Protein AF-A0A8H4PHA3-F1 (afdb_monomer_lite)

Secondary structure (DSSP, 8-state):
-B-TTS-B--STTHHHHTTHHHHHHHHHHHHHHHH-SSGGGS----B-EETTEESSSPEEEEEETT-EEEEE-TT-B-SS---EEEEEEE--TTTS-HHHHTT---PPEEEE-STTS-EEEEEPPPHHHHSB-TTT--B-SBPPPEEEEEEEEESSSSPPEEEEEEEEEEE-TT-

Sequence (175 aa):
VIGIDGREHISNKATVWRWRNAFQNDFAARMQWTLRPDFVSCNHHPVITINGDAGLAPIRVEVEAGWVVSFDASATYDPDGDDLTFKWFHYKEPGWTMTQLGHEGSDLEIKVLDADGVKVDVTVPPPERSCLEFFEKKPLKRGPVLHLILEVVDSGSPPLTSYRRILIQPINPDV

Radius of gyration: 18.55 Å; chains: 1; bounding box: 38×36×56 Å

InterPro domains:
  IPR013783 Immunoglobulin-like fold [G3DSA:2.60.40.10] (41-169)
  IPR036452 Ribonucleoside hydrolase-like [G3DSA:3.90.245.10] (2-39)
  IPR048527 Cellulose-binding Sde182, C-terminal domain [PF21027] (69-169)

Structure (mmCIF, N/CA/C/O backbone):
data_AF-A0A8H4PHA3-F1
#
_entry.id   AF-A0A8H4PHA3-F1
#
loop_
_atom_site.group_PDB
_atom_site.id
_atom_site.type_symbol
_atom_site.label_atom_id
_atom_site.label_alt_id
_atom_site.label_comp_id
_atom_site.label_asym_id
_atom_site.label_entity_id
_atom_site.label_seq_id
_atom_site.pdbx_PDB_ins_code
_atom_site.Cartn_x
_atom_site.Cartn_y
_atom_site.Cartn_z
_atom_site.occupancy
_atom_site.B_iso_or_equiv
_atom_site.auth_seq_id
_atom_site.auth_comp_id
_atom_site.auth_asym_id
_atom_site.auth_atom_id
_atom_site.pdbx_PDB_model_num
ATOM 1 N N . VAL A 1 1 ? 4.819 16.576 6.040 1.00 78.38 1 VAL A N 1
ATOM 2 C CA . VAL A 1 1 ? 5.703 15.821 5.104 1.00 78.38 1 VAL A CA 1
ATOM 3 C C . VAL A 1 1 ? 7.127 16.251 5.355 1.00 78.38 1 VAL A C 1
ATOM 5 O O . VAL A 1 1 ? 7.356 17.450 5.434 1.00 78.38 1 VAL A O 1
ATOM 8 N N . ILE A 1 2 ? 8.057 15.311 5.506 1.00 83.06 2 ILE A N 1
ATOM 9 C CA . ILE A 1 2 ? 9.467 15.651 5.708 1.00 83.06 2 ILE A CA 1
ATOM 10 C C . ILE A 1 2 ? 10.080 16.030 4.357 1.00 83.06 2 ILE A C 1
ATOM 12 O O . ILE A 1 2 ? 9.963 15.278 3.390 1.00 83.06 2 ILE A O 1
ATOM 16 N N . GLY A 1 3 ? 10.643 17.232 4.270 1.00 81.94 3 GLY A N 1
ATOM 17 C CA . GLY A 1 3 ? 11.332 17.716 3.078 1.00 81.94 3 GLY A CA 1
ATOM 18 C C . GLY A 1 3 ? 12.747 17.150 2.967 1.00 81.94 3 GLY A C 1
ATOM 19 O O . GLY A 1 3 ? 13.280 16.570 3.910 1.00 81.94 3 GLY A O 1
ATOM 20 N N . ILE A 1 4 ? 13.392 17.372 1.819 1.00 82.69 4 ILE A N 1
ATOM 21 C CA . ILE A 1 4 ? 14.818 17.045 1.622 1.00 82.69 4 ILE A CA 1
ATOM 22 C C . ILE A 1 4 ? 15.742 17.819 2.577 1.00 82.69 4 ILE A C 1
ATOM 24 O O . ILE A 1 4 ? 16.879 17.427 2.800 1.00 82.69 4 ILE A O 1
ATOM 28 N N . ASP A 1 5 ? 15.242 18.916 3.145 1.00 88.38 5 ASP A N 1
ATOM 29 C CA . ASP A 1 5 ? 15.890 19.709 4.187 1.00 88.38 5 ASP A CA 1
ATOM 30 C C . ASP A 1 5 ? 15.766 19.078 5.587 1.00 88.38 5 ASP A C 1
ATOM 32 O O . ASP A 1 5 ? 16.211 19.671 6.569 1.00 88.38 5 ASP A O 1
ATOM 36 N N . GLY A 1 6 ? 15.130 17.905 5.693 1.00 88.25 6 GLY A N 1
ATOM 37 C CA . GLY A 1 6 ? 14.864 17.201 6.946 1.00 88.25 6 GLY A CA 1
ATOM 38 C C . GLY A 1 6 ? 13.788 17.858 7.811 1.00 88.25 6 GLY A C 1
ATOM 39 O O . GLY A 1 6 ? 13.521 17.385 8.914 1.00 88.25 6 GLY A O 1
ATOM 40 N N . ARG A 1 7 ? 13.161 18.944 7.344 1.00 89.00 7 ARG A N 1
ATOM 41 C CA . ARG A 1 7 ? 12.154 19.681 8.114 1.00 89.00 7 ARG A CA 1
ATOM 42 C C . ARG A 1 7 ? 10.764 19.159 7.825 1.00 89.00 7 ARG A C 1
ATOM 44 O O . ARG A 1 7 ? 10.463 18.707 6.721 1.00 89.00 7 ARG A O 1
ATOM 51 N N . GLU A 1 8 ? 9.890 19.271 8.813 1.00 87.56 8 GLU A N 1
ATOM 52 C CA . GLU A 1 8 ? 8.478 19.004 8.611 1.00 87.56 8 GLU A CA 1
ATOM 53 C C . GLU A 1 8 ? 7.790 20.193 7.931 1.00 87.56 8 GLU A C 1
ATOM 55 O O . GLU A 1 8 ? 7.836 21.327 8.401 1.00 87.56 8 GLU A O 1
ATOM 60 N N . HIS A 1 9 ? 7.121 19.911 6.814 1.00 85.12 9 HIS A N 1
ATOM 61 C CA . HIS A 1 9 ? 6.315 20.870 6.068 1.00 85.12 9 HIS A CA 1
ATOM 62 C C . HIS A 1 9 ? 4.831 20.528 6.193 1.00 85.12 9 HIS A C 1
ATOM 64 O O . HIS A 1 9 ? 4.410 19.411 5.858 1.00 85.12 9 HIS A O 1
ATOM 70 N N . ILE A 1 10 ? 4.041 21.520 6.607 1.00 84.12 10 ILE A N 1
ATOM 71 C CA . ILE A 1 10 ? 2.579 21.459 6.704 1.00 84.12 10 ILE A CA 1
ATOM 72 C C . ILE A 1 10 ? 2.003 22.547 5.792 1.00 84.12 10 ILE A C 1
ATOM 74 O O . ILE A 1 10 ? 2.079 23.736 6.084 1.00 84.12 10 ILE A O 1
ATOM 78 N N . SER A 1 11 ? 1.473 22.150 4.635 1.00 84.06 11 SER A N 1
ATOM 79 C CA . SER A 1 11 ? 0.780 23.045 3.701 1.00 84.06 11 SER A CA 1
ATOM 80 C C . SER A 1 11 ? -0.107 22.247 2.746 1.00 84.06 11 SER A C 1
ATOM 82 O O . SER A 1 11 ? 0.087 21.045 2.563 1.00 84.06 11 SER A O 1
ATOM 84 N N . ASN A 1 12 ? -1.026 22.926 2.057 1.00 80.94 12 ASN A N 1
ATOM 85 C CA . ASN A 1 12 ? -1.804 22.321 0.972 1.00 80.94 12 ASN A CA 1
ATOM 86 C C . ASN A 1 12 ? -0.939 21.851 -0.214 1.00 80.94 12 ASN A C 1
ATOM 88 O O . ASN A 1 12 ? -1.382 21.039 -1.011 1.00 80.94 12 ASN A O 1
ATOM 92 N N . LYS A 1 13 ? 0.292 22.353 -0.354 1.00 85.88 13 LYS A N 1
ATOM 93 C CA . LYS A 1 13 ? 1.249 21.871 -1.359 1.00 85.88 13 LYS A CA 1
ATOM 94 C C . LYS A 1 13 ? 1.966 20.614 -0.875 1.00 85.88 13 LYS A C 1
ATOM 96 O O . LYS A 1 13 ? 2.227 19.713 -1.669 1.00 85.88 13 LYS A O 1
ATOM 101 N N . ALA A 1 14 ? 2.246 20.526 0.426 1.00 84.12 14 ALA A N 1
ATOM 102 C CA . ALA A 1 14 ? 2.906 19.370 1.027 1.00 84.12 14 ALA A CA 1
ATOM 103 C C . ALA A 1 14 ? 2.096 18.075 0.833 1.00 84.12 14 ALA A C 1
ATOM 105 O O . ALA A 1 14 ? 2.691 17.017 0.643 1.00 84.12 14 ALA A O 1
ATOM 106 N N . THR A 1 15 ? 0.760 18.159 0.785 1.00 83.81 15 THR A N 1
ATOM 107 C CA . THR A 1 15 ? -0.123 17.010 0.500 1.00 83.81 15 THR A CA 1
ATOM 108 C C . THR A 1 15 ? 0.052 16.438 -0.912 1.00 83.81 15 THR A C 1
ATOM 110 O O . THR A 1 15 ? -0.262 15.271 -1.131 1.00 83.81 15 THR A O 1
ATOM 113 N N . VAL A 1 16 ? 0.612 17.217 -1.846 1.00 87.88 16 VAL A N 1
ATOM 114 C CA . VAL A 1 16 ? 1.002 16.769 -3.194 1.00 87.88 16 VAL A CA 1
ATOM 115 C C . VAL A 1 16 ? 2.478 16.368 -3.235 1.00 87.88 16 VAL A C 1
ATOM 117 O O . VAL A 1 16 ? 2.845 15.396 -3.887 1.00 87.88 16 VAL A O 1
ATOM 120 N N . TRP A 1 17 ? 3.348 17.092 -2.523 1.00 88.56 17 TRP A N 1
ATOM 121 C CA . TRP A 1 17 ? 4.803 16.900 -2.592 1.00 88.56 17 TRP A CA 1
ATOM 122 C C . TRP A 1 17 ? 5.274 15.505 -2.210 1.00 88.56 17 TRP A C 1
ATOM 124 O O . TRP A 1 17 ? 6.247 15.035 -2.792 1.00 88.56 17 TRP A O 1
ATOM 134 N N . ARG A 1 18 ? 4.595 14.838 -1.273 1.00 86.25 18 ARG A N 1
ATOM 135 C CA . ARG A 1 18 ? 4.952 13.463 -0.899 1.00 86.25 18 ARG A CA 1
ATOM 136 C C . ARG A 1 18 ? 4.892 12.472 -2.065 1.00 86.25 18 ARG A C 1
ATOM 138 O O . ARG A 1 18 ? 5.623 11.496 -2.042 1.00 86.25 18 ARG A O 1
ATOM 145 N N . TRP A 1 19 ? 4.082 12.754 -3.084 1.00 93.00 19 TRP A N 1
ATOM 146 C CA . TRP A 1 19 ? 3.895 11.903 -4.263 1.00 93.00 19 TRP A CA 1
ATOM 147 C C . TRP A 1 19 ? 4.745 12.347 -5.459 1.00 93.00 19 TRP A C 1
ATOM 149 O O . TRP A 1 19 ? 4.578 11.833 -6.561 1.00 93.00 19 TRP A O 1
ATOM 159 N N . ARG A 1 20 ? 5.632 13.336 -5.268 1.00 93.00 20 ARG A N 1
ATOM 16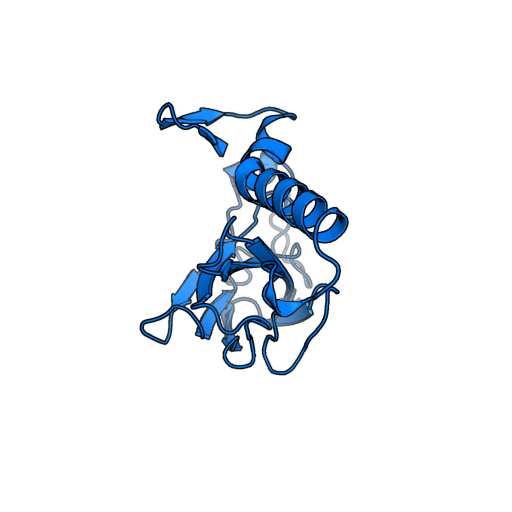0 C CA . ARG A 1 20 ? 6.330 14.023 -6.363 1.00 93.00 20 ARG A CA 1
ATOM 161 C C . ARG A 1 20 ? 7.152 13.100 -7.238 1.00 93.00 20 ARG A C 1
ATOM 163 O O . ARG A 1 20 ? 7.072 13.228 -8.452 1.00 93.00 20 ARG A O 1
ATOM 170 N N . ASN A 1 21 ? 7.917 12.199 -6.639 1.00 93.31 21 ASN A N 1
ATOM 171 C CA . ASN A 1 21 ? 8.745 11.282 -7.415 1.00 93.31 21 ASN A CA 1
ATOM 172 C C . ASN A 1 21 ? 7.864 10.370 -8.279 1.00 93.31 21 ASN A C 1
ATOM 174 O O . ASN A 1 21 ? 8.084 10.299 -9.481 1.00 93.31 21 ASN A O 1
ATOM 178 N N . ALA A 1 22 ? 6.803 9.795 -7.701 1.00 97.00 22 ALA A N 1
ATOM 179 C CA . ALA A 1 22 ? 5.880 8.919 -8.418 1.00 97.00 22 ALA A CA 1
ATOM 180 C C . ALA A 1 22 ? 5.232 9.615 -9.628 1.00 97.00 22 ALA A C 1
ATOM 182 O O . ALA A 1 22 ? 5.332 9.109 -10.741 1.00 97.00 22 ALA A O 1
ATOM 183 N N . PHE A 1 23 ? 4.629 10.802 -9.460 1.00 96.31 23 PHE A N 1
ATOM 184 C CA . PHE A 1 23 ? 3.948 11.450 -10.593 1.00 96.31 23 PHE A CA 1
ATOM 185 C C . PHE A 1 23 ? 4.906 12.050 -11.635 1.00 96.31 23 PHE A C 1
ATOM 187 O O . PHE A 1 23 ? 4.527 12.190 -12.795 1.00 96.31 23 PHE A O 1
ATOM 194 N N . GLN A 1 24 ? 6.133 12.429 -11.253 1.00 97.75 24 GLN A N 1
ATOM 195 C CA . GLN A 1 24 ? 7.139 12.890 -12.218 1.00 97.75 24 GLN A CA 1
ATOM 196 C C . GLN A 1 24 ? 7.682 11.721 -13.046 1.00 97.75 24 GLN A C 1
ATOM 198 O O . GLN A 1 24 ? 7.819 11.851 -14.262 1.00 97.75 24 GLN A O 1
ATOM 203 N N . ASN A 1 25 ? 7.937 10.577 -12.407 1.00 98.50 25 ASN A N 1
ATOM 204 C CA . ASN A 1 25 ? 8.377 9.365 -13.092 1.00 98.50 25 ASN A CA 1
ATOM 205 C C . ASN A 1 25 ? 7.277 8.805 -14.001 1.00 98.50 25 ASN A C 1
ATOM 207 O O . ASN A 1 25 ? 7.566 8.494 -15.153 1.00 98.50 25 ASN A O 1
ATOM 211 N N . ASP A 1 26 ? 6.022 8.770 -13.535 1.00 98.38 26 ASP A N 1
ATOM 212 C CA . ASP A 1 26 ? 4.861 8.386 -14.355 1.00 98.38 26 ASP A CA 1
ATOM 213 C C . ASP A 1 26 ? 4.770 9.253 -15.614 1.00 98.38 26 ASP A C 1
ATOM 215 O O . ASP A 1 26 ? 4.679 8.732 -16.727 1.00 98.38 26 ASP A O 1
ATOM 219 N N . PHE A 1 27 ? 4.885 10.577 -15.471 1.00 98.38 27 PHE A N 1
ATOM 220 C CA . PHE A 1 27 ? 4.854 11.463 -16.628 1.00 98.38 27 PHE A CA 1
ATOM 221 C C . PHE A 1 27 ? 6.031 11.214 -17.581 1.00 98.38 27 PHE A C 1
ATOM 223 O O . PHE A 1 27 ? 5.833 11.132 -18.794 1.00 98.38 27 PHE A O 1
ATOM 230 N N . ALA A 1 28 ? 7.246 11.044 -17.054 1.00 98.06 28 ALA A N 1
ATOM 231 C CA . ALA A 1 28 ? 8.429 10.767 -17.862 1.00 98.06 28 ALA A CA 1
ATOM 232 C C . ALA A 1 28 ? 8.320 9.437 -18.632 1.00 98.06 28 ALA A C 1
ATOM 234 O O . ALA A 1 28 ? 8.605 9.417 -19.832 1.00 98.06 28 ALA A O 1
ATOM 235 N N . ALA A 1 29 ? 7.854 8.357 -17.996 1.00 98.00 29 ALA A N 1
ATOM 236 C CA . ALA A 1 29 ? 7.623 7.077 -18.668 1.00 98.00 29 ALA A CA 1
ATOM 237 C C . ALA A 1 29 ? 6.542 7.194 -19.747 1.00 98.00 29 ALA A C 1
ATOM 239 O O . ALA A 1 29 ? 6.761 6.785 -20.884 1.00 98.00 29 ALA A O 1
ATOM 240 N N . ARG A 1 30 ? 5.424 7.870 -19.454 1.00 97.81 30 ARG A N 1
ATOM 241 C CA . ARG A 1 30 ? 4.365 8.112 -20.447 1.00 97.81 30 ARG A CA 1
ATOM 242 C C . ARG A 1 30 ? 4.852 8.912 -21.649 1.00 97.81 30 ARG A C 1
ATOM 244 O O . ARG A 1 30 ? 4.357 8.692 -22.748 1.00 97.81 30 ARG A O 1
ATOM 251 N N . MET A 1 31 ? 5.820 9.815 -21.480 1.00 98.00 31 MET A N 1
ATOM 252 C CA . MET A 1 31 ? 6.468 10.474 -22.618 1.00 98.00 31 MET A CA 1
ATOM 253 C C . MET A 1 31 ? 7.299 9.490 -23.444 1.00 98.00 31 MET A C 1
ATOM 255 O O . MET A 1 31 ? 7.189 9.516 -24.669 1.00 98.00 31 MET A O 1
ATOM 259 N N . GLN A 1 32 ? 8.047 8.577 -22.815 1.00 96.62 32 GLN A N 1
ATOM 260 C CA . GLN A 1 32 ? 8.762 7.516 -23.542 1.00 96.62 32 GLN A CA 1
ATOM 261 C C . GLN A 1 32 ? 7.803 6.627 -24.342 1.00 96.62 32 GLN A C 1
ATOM 263 O O . GLN A 1 32 ? 8.076 6.354 -25.510 1.00 96.62 32 GLN A O 1
ATOM 268 N N . TRP A 1 33 ? 6.637 6.291 -23.780 1.00 97.25 33 TRP A N 1
ATOM 269 C CA . TRP A 1 33 ? 5.610 5.497 -24.469 1.00 97.25 33 TRP A CA 1
ATOM 270 C C . TRP A 1 33 ? 5.122 6.142 -25.772 1.00 97.25 33 TRP A C 1
ATOM 272 O O . TRP A 1 33 ? 4.694 5.445 -26.681 1.00 97.25 33 TRP A O 1
ATOM 282 N N . THR A 1 34 ? 5.191 7.473 -25.904 1.00 97.06 34 THR A N 1
ATOM 283 C CA . THR A 1 34 ? 4.815 8.156 -27.160 1.00 97.06 34 THR A CA 1
ATOM 284 C C . THR A 1 34 ? 5.907 8.124 -28.228 1.00 97.06 34 THR A C 1
ATOM 286 O O . THR A 1 34 ? 5.628 8.350 -29.404 1.00 97.06 34 THR A O 1
ATOM 289 N N . LEU A 1 35 ? 7.153 7.871 -27.825 1.0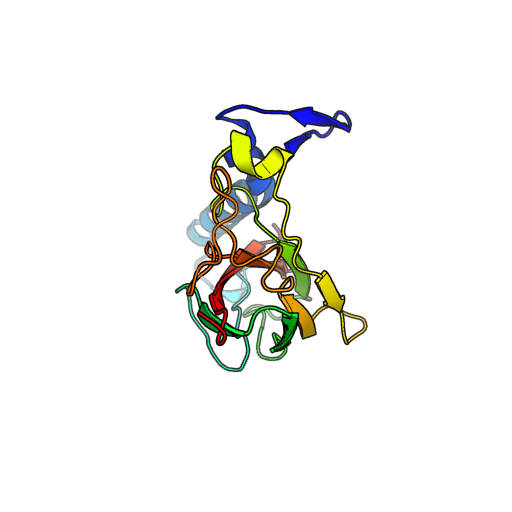0 96.56 35 LEU A N 1
ATOM 290 C CA . LEU A 1 35 ? 8.324 7.866 -28.703 1.00 96.56 35 LEU A CA 1
ATOM 291 C C . LEU A 1 35 ? 8.690 6.456 -29.173 1.00 96.56 35 LEU A C 1
ATOM 293 O O . LEU A 1 35 ? 9.497 6.305 -30.093 1.00 96.56 35 LEU A O 1
ATOM 297 N N . ARG A 1 36 ? 8.129 5.431 -28.530 1.00 94.19 36 ARG A N 1
ATOM 298 C CA . ARG A 1 36 ? 8.424 4.026 -28.778 1.00 94.19 36 ARG A CA 1
ATOM 299 C C . ARG A 1 36 ? 7.163 3.288 -29.232 1.00 94.19 36 ARG A C 1
ATOM 301 O O . ARG A 1 36 ? 6.125 3.429 -28.595 1.00 94.19 36 ARG A O 1
ATOM 308 N N . PRO A 1 37 ? 7.219 2.527 -30.335 1.00 91.75 37 PRO A N 1
ATOM 309 C CA . PRO A 1 37 ? 6.052 1.811 -30.843 1.00 91.75 37 PRO A CA 1
ATOM 310 C C . PRO A 1 37 ? 5.787 0.487 -30.110 1.00 91.75 37 PRO A C 1
ATOM 312 O O . PRO A 1 37 ? 4.692 -0.060 -30.221 1.00 91.75 37 PRO A O 1
ATOM 315 N N . ASP A 1 38 ? 6.787 -0.054 -29.418 1.00 94.12 38 ASP A N 1
ATOM 316 C CA . ASP A 1 38 ? 6.758 -1.365 -28.784 1.00 94.12 38 ASP A CA 1
ATOM 317 C C . ASP A 1 38 ? 6.721 -1.256 -27.256 1.00 94.12 38 ASP A C 1
ATOM 319 O O . ASP A 1 38 ? 7.388 -0.411 -26.667 1.00 94.12 38 ASP A O 1
ATOM 323 N N . PHE A 1 39 ? 5.946 -2.145 -26.629 1.00 92.94 39 PHE A N 1
ATOM 324 C CA . PHE A 1 39 ? 5.790 -2.227 -25.175 1.00 92.94 39 PHE A CA 1
ATOM 325 C C . PHE A 1 39 ? 7.155 -2.414 -24.496 1.00 92.94 39 PHE A C 1
ATOM 327 O O . PHE A 1 39 ? 7.588 -1.581 -23.717 1.00 92.94 39 PHE A O 1
ATOM 334 N N . VAL A 1 40 ? 7.894 -3.447 -24.896 1.00 93.75 40 VAL A N 1
ATOM 335 C CA . VAL A 1 40 ? 9.127 -3.905 -24.231 1.00 93.75 40 VAL A CA 1
ATOM 336 C C . VAL A 1 40 ? 10.280 -2.893 -24.183 1.00 93.75 40 VAL A C 1
ATOM 338 O O . VAL A 1 40 ? 11.243 -3.115 -23.456 1.00 93.75 40 VAL A O 1
ATOM 341 N N . SER A 1 41 ? 10.244 -1.806 -24.959 1.00 93.81 41 SER A N 1
ATOM 342 C CA . SER A 1 41 ? 11.271 -0.753 -24.901 1.00 93.81 41 SER A CA 1
ATOM 343 C C . SER A 1 41 ? 10.991 0.337 -23.869 1.00 93.81 41 SER A C 1
ATOM 345 O O . SER A 1 41 ? 11.769 1.294 -23.770 1.00 93.81 41 SER A O 1
ATOM 347 N N . CYS A 1 42 ? 9.899 0.221 -23.114 1.00 96.56 42 CYS A N 1
ATOM 348 C CA . CYS A 1 42 ? 9.519 1.157 -22.069 1.00 96.56 42 CYS A CA 1
ATOM 349 C C . CYS A 1 42 ? 9.194 0.435 -20.763 1.00 96.56 42 CYS A C 1
ATOM 351 O O . CYS A 1 42 ? 8.690 -0.677 -20.788 1.00 96.56 42 CYS A O 1
ATOM 353 N N . ASN A 1 43 ? 9.419 1.121 -19.641 1.00 98.06 43 ASN A N 1
ATOM 354 C CA . ASN A 1 43 ? 8.980 0.658 -18.327 1.00 98.06 43 ASN A CA 1
ATOM 355 C C . ASN A 1 43 ? 7.466 0.870 -18.133 1.00 98.06 43 ASN A C 1
ATOM 357 O O . ASN A 1 43 ? 6.925 1.884 -18.604 1.00 98.06 43 ASN A O 1
ATOM 361 N N . HIS A 1 44 ? 6.805 -0.017 -17.393 1.00 98.38 44 HIS A N 1
ATOM 362 C CA . HIS A 1 44 ? 5.396 0.039 -17.018 1.00 98.38 44 HIS A CA 1
ATOM 363 C C . HIS A 1 44 ? 5.198 -0.140 -15.515 1.00 98.38 44 HIS A C 1
ATOM 365 O O . HIS A 1 44 ? 6.096 -0.449 -14.758 1.00 98.38 44 HIS A O 1
ATOM 371 N N . HIS A 1 45 ? 3.985 0.157 -15.057 1.00 98.19 45 HIS A N 1
ATOM 372 C CA . HIS A 1 45 ? 3.705 0.170 -13.628 1.00 98.19 45 HIS A CA 1
ATOM 373 C C . HIS A 1 45 ? 3.554 -1.257 -13.079 1.00 98.19 45 HIS A C 1
ATOM 375 O O . HIS A 1 45 ? 2.851 -2.058 -13.710 1.00 98.19 45 HIS A O 1
ATOM 381 N N . PRO A 1 46 ? 4.028 -1.522 -11.847 1.00 98.31 46 PRO A N 1
ATOM 382 C CA . PRO A 1 46 ? 3.745 -2.764 -11.140 1.00 98.31 46 PRO A CA 1
ATOM 383 C C . PRO A 1 46 ? 2.243 -3.005 -10.988 1.00 98.31 46 PRO A C 1
ATOM 385 O O . PRO A 1 46 ? 1.466 -2.076 -10.728 1.00 98.31 46 PRO A O 1
ATOM 388 N N . VAL A 1 47 ? 1.815 -4.261 -11.068 1.00 98.38 47 VAL A N 1
ATOM 389 C CA . VAL A 1 47 ? 0.413 -4.663 -10.921 1.00 98.38 47 VAL A CA 1
ATOM 390 C C . VAL A 1 47 ? 0.203 -5.297 -9.550 1.00 98.38 47 VAL A C 1
ATOM 392 O O . VAL A 1 47 ? 0.546 -6.456 -9.318 1.00 98.38 47 VAL A O 1
ATOM 395 N N . ILE A 1 48 ? -0.384 -4.527 -8.630 1.00 98.62 48 ILE A N 1
ATOM 396 C CA . ILE A 1 48 ? -0.604 -4.952 -7.243 1.00 98.62 48 ILE A CA 1
ATOM 397 C C . ILE A 1 48 ? -1.791 -5.912 -7.127 1.00 98.62 48 ILE A C 1
ATOM 399 O O . ILE A 1 48 ? -2.905 -5.600 -7.561 1.00 98.62 48 ILE A O 1
ATOM 403 N N . THR A 1 49 ? -1.559 -7.022 -6.426 1.00 98.44 49 THR A N 1
ATOM 404 C CA . THR A 1 49 ? -2.586 -7.973 -5.984 1.00 98.44 49 THR A CA 1
ATOM 405 C C . THR A 1 49 ? -2.426 -8.207 -4.487 1.00 98.44 49 THR A C 1
ATOM 407 O O . THR A 1 49 ? -1.331 -8.546 -4.055 1.00 98.44 49 THR A O 1
ATOM 410 N N . ILE A 1 50 ? -3.494 -8.061 -3.695 1.00 98.50 50 ILE A N 1
ATOM 411 C CA . ILE A 1 50 ? -3.472 -8.325 -2.243 1.00 98.50 50 ILE A CA 1
ATOM 412 C C . ILE A 1 50 ? -4.538 -9.363 -1.907 1.00 98.50 50 ILE A C 1
ATOM 414 O O . ILE A 1 50 ? -5.708 -9.152 -2.211 1.00 98.50 50 ILE A O 1
ATOM 418 N N . ASN A 1 51 ? -4.158 -10.469 -1.264 1.00 97.62 51 ASN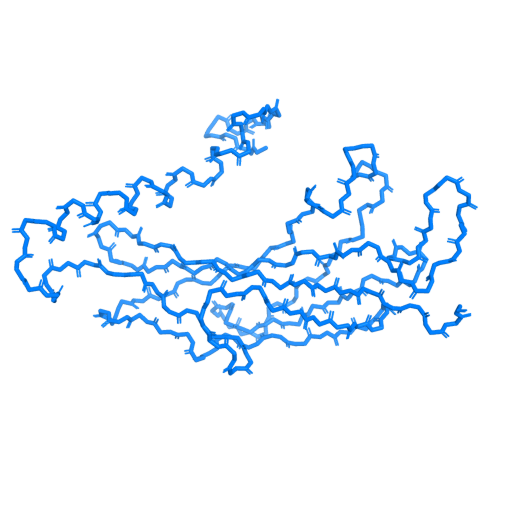 A N 1
ATOM 419 C CA . ASN A 1 51 ? -5.060 -11.578 -0.920 1.00 97.62 51 ASN A CA 1
ATOM 420 C C . ASN A 1 51 ? -5.872 -12.091 -2.135 1.00 97.62 51 ASN A C 1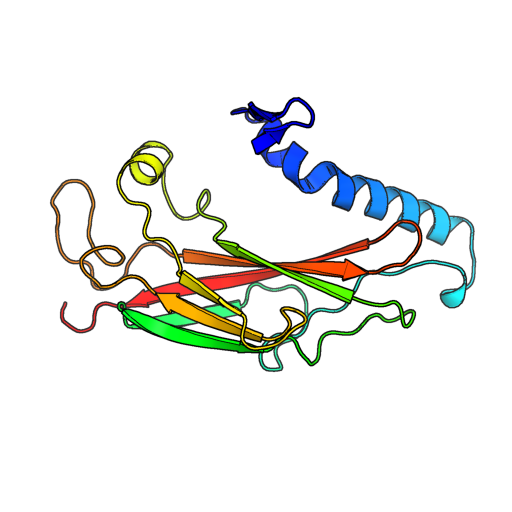
ATOM 422 O O . ASN A 1 51 ? -7.036 -12.459 -2.007 1.00 97.62 51 ASN A O 1
ATOM 426 N N . GLY A 1 52 ? -5.265 -12.077 -3.328 1.00 95.56 52 GLY A N 1
ATOM 427 C CA . GLY A 1 52 ? -5.911 -12.448 -4.596 1.00 95.56 52 GLY A CA 1
ATOM 428 C C . GLY A 1 52 ? -6.772 -11.351 -5.241 1.00 95.56 52 GLY A C 1
ATOM 429 O O . GLY A 1 52 ? -7.251 -11.539 -6.357 1.00 95.56 52 GLY A O 1
ATOM 430 N N . ASP A 1 53 ? -6.950 -10.202 -4.585 1.00 97.38 53 ASP A N 1
ATOM 431 C CA . ASP A 1 53 ? -7.723 -9.068 -5.094 1.00 97.38 53 ASP A CA 1
ATOM 432 C C . ASP A 1 53 ? -6.821 -8.109 -5.897 1.00 97.38 53 ASP A C 1
ATOM 434 O O . ASP A 1 53 ? -5.934 -7.441 -5.351 1.00 97.38 53 ASP A O 1
ATOM 438 N N . ALA A 1 54 ? -7.039 -8.074 -7.214 1.00 93.75 54 ALA A N 1
ATOM 439 C CA . ALA A 1 54 ? -6.292 -7.260 -8.172 1.00 93.75 54 ALA A CA 1
ATOM 440 C C . ALA A 1 54 ? -7.065 -5.995 -8.608 1.00 93.75 54 ALA A C 1
ATOM 442 O O . ALA A 1 54 ? -8.264 -5.829 -8.371 1.00 93.75 54 ALA A O 1
ATOM 443 N N . GLY A 1 55 ? -6.381 -5.075 -9.293 1.00 92.25 55 GLY A N 1
ATOM 444 C CA . GLY A 1 55 ? -6.983 -3.908 -9.954 1.00 92.25 55 GLY A CA 1
ATOM 445 C C . GLY A 1 55 ? -6.600 -2.583 -9.299 1.00 92.25 55 GLY A C 1
ATOM 446 O O . GLY A 1 55 ? -5.513 -2.454 -8.743 1.00 92.25 55 GLY A O 1
ATOM 447 N N . LEU A 1 56 ? -7.512 -1.596 -9.296 1.00 92.75 56 LEU A N 1
ATOM 448 C CA . LEU A 1 56 ? -7.241 -0.243 -8.751 1.00 92.75 56 LEU A CA 1
ATOM 449 C C . LEU A 1 56 ? -8.167 0.209 -7.604 1.00 92.75 56 LEU A C 1
ATOM 451 O O . LEU A 1 56 ? -7.852 1.163 -6.893 1.00 92.75 56 LEU A O 1
ATOM 455 N N . ALA A 1 57 ? -9.310 -0.454 -7.409 1.00 96.88 57 ALA A N 1
ATOM 456 C CA . ALA A 1 57 ? -10.260 -0.080 -6.364 1.00 96.88 57 ALA A CA 1
ATOM 457 C C . ALA A 1 57 ? -9.695 -0.312 -4.946 1.00 96.88 57 ALA A C 1
ATOM 459 O O . ALA A 1 57 ? -9.002 -1.300 -4.718 1.00 96.88 57 ALA A O 1
ATOM 460 N N . PRO A 1 58 ? -10.018 0.543 -3.958 1.00 97.56 58 PRO A N 1
ATOM 461 C CA . PRO A 1 58 ? -9.643 0.273 -2.578 1.00 97.56 58 PRO A CA 1
ATOM 462 C C . PRO A 1 58 ? -10.288 -1.014 -2.055 1.00 97.56 58 PRO A C 1
ATOM 464 O O . PRO A 1 58 ? -11.502 -1.199 -2.202 1.00 97.56 58 PRO A O 1
ATOM 467 N N . ILE A 1 59 ? -9.496 -1.837 -1.370 1.00 98.12 59 ILE A N 1
ATOM 468 C CA . ILE A 1 59 ? -9.981 -3.009 -0.636 1.00 98.12 59 ILE A CA 1
ATOM 469 C C . ILE A 1 59 ? -10.677 -2.515 0.632 1.00 98.12 59 ILE A C 1
ATOM 471 O O . ILE A 1 59 ? -10.205 -1.582 1.281 1.00 98.12 59 ILE A O 1
ATOM 475 N N . ARG A 1 60 ? -11.815 -3.110 0.985 1.00 98.00 60 ARG A N 1
ATOM 476 C CA . ARG A 1 60 ? -12.570 -2.782 2.201 1.00 98.00 60 ARG A CA 1
ATOM 477 C C . ARG A 1 60 ? -12.660 -4.015 3.075 1.00 98.00 60 ARG A C 1
ATOM 479 O O . ARG A 1 60 ? -13.083 -5.060 2.594 1.00 98.00 60 ARG A O 1
ATOM 486 N N . VAL A 1 61 ? -12.292 -3.870 4.340 1.00 97.81 61 VAL A N 1
ATOM 487 C CA . VAL A 1 61 ? -12.395 -4.935 5.338 1.00 97.81 61 VAL A CA 1
ATOM 488 C C . VAL A 1 61 ? -13.000 -4.385 6.619 1.00 97.81 61 VAL A C 1
ATOM 490 O O . VAL A 1 61 ? -12.748 -3.242 7.003 1.00 97.81 61 VAL A O 1
ATOM 493 N N . GLU A 1 62 ? -13.804 -5.208 7.275 1.00 97.94 62 GLU A N 1
ATOM 494 C CA . GLU A 1 62 ? -14.296 -4.960 8.626 1.00 97.94 62 GLU A CA 1
ATOM 495 C C . GLU A 1 62 ? -13.526 -5.876 9.562 1.00 97.94 62 GLU A C 1
ATOM 497 O O . GLU A 1 62 ? -13.389 -7.068 9.287 1.00 97.94 62 GLU A O 1
ATOM 502 N N . VAL A 1 63 ? -12.969 -5.302 10.621 1.00 97.62 63 VAL A N 1
ATOM 503 C CA . VAL A 1 63 ? -12.099 -6.020 11.549 1.00 97.62 63 VAL A CA 1
ATOM 504 C C . VAL A 1 63 ? -12.498 -5.625 12.957 1.00 97.62 63 VAL A C 1
ATOM 506 O O . VAL A 1 63 ? -12.728 -4.448 13.240 1.00 97.62 63 VAL A O 1
ATOM 509 N N . GLU A 1 64 ? -12.607 -6.611 13.836 1.00 97.75 64 GLU A N 1
ATOM 510 C CA . GLU A 1 64 ? -12.847 -6.359 15.249 1.00 97.75 64 GLU A CA 1
ATOM 511 C C . GLU A 1 64 ? -11.679 -5.558 15.843 1.00 97.75 64 GLU A C 1
ATOM 513 O O . GLU A 1 64 ? -10.505 -5.812 15.565 1.00 97.75 64 GLU A O 1
ATOM 518 N N . ALA A 1 65 ? -11.989 -4.529 16.622 1.00 95.75 65 ALA A N 1
ATOM 519 C CA . ALA A 1 65 ? -10.967 -3.711 17.251 1.00 95.75 65 ALA A CA 1
ATOM 520 C C . ALA A 1 65 ? -10.106 -4.560 18.207 1.00 95.75 65 ALA A C 1
ATOM 522 O O . ALA A 1 65 ? -10.621 -5.357 18.984 1.00 95.75 65 ALA A O 1
ATOM 523 N N . GLY A 1 66 ? -8.782 -4.400 18.145 1.00 95.81 66 GLY A N 1
ATOM 524 C CA . GLY A 1 66 ? -7.820 -5.230 18.880 1.00 95.81 66 GLY A CA 1
ATOM 525 C C . GLY A 1 66 ? -7.365 -6.491 18.138 1.00 95.81 66 GLY A C 1
ATOM 526 O O . GLY A 1 66 ? -6.422 -7.141 18.589 1.00 95.81 66 GLY A O 1
ATOM 527 N N . TRP A 1 67 ? -7.990 -6.840 17.009 1.00 97.62 67 TRP A N 1
ATOM 528 C CA . TRP A 1 67 ? -7.620 -8.024 16.233 1.00 97.62 67 TRP A CA 1
ATOM 529 C C . TRP A 1 67 ? -6.536 -7.746 15.195 1.00 97.62 67 TRP A C 1
ATOM 531 O O . TRP A 1 67 ? -6.291 -6.610 14.784 1.00 97.62 67 TRP A O 1
ATOM 541 N N . VAL A 1 68 ? -5.909 -8.832 14.747 1.00 98.06 68 VAL A N 1
ATOM 542 C CA . VAL A 1 68 ? -4.905 -8.838 13.684 1.00 98.06 68 VAL A CA 1
ATOM 543 C C . VAL A 1 68 ? -5.544 -9.300 12.378 1.00 98.06 68 VAL A C 1
ATOM 545 O O . VAL A 1 68 ? -6.301 -10.271 12.354 1.00 98.06 68 VAL A O 1
ATOM 548 N N . VAL A 1 69 ? -5.214 -8.617 11.284 1.00 97.94 69 VAL A N 1
ATOM 549 C CA . VAL A 1 69 ? -5.562 -9.010 9.915 1.00 97.94 69 VAL A CA 1
ATOM 550 C C . VAL A 1 69 ? -4.295 -9.122 9.069 1.00 97.94 69 VAL A C 1
ATOM 552 O O . VAL A 1 69 ? -3.431 -8.249 9.130 1.00 97.94 69 VAL A O 1
ATOM 555 N N . SER A 1 70 ? -4.189 -10.185 8.272 1.00 98.31 70 SER A N 1
ATOM 556 C CA . SER A 1 70 ? -3.037 -10.424 7.396 1.00 98.31 70 SER A CA 1
ATOM 557 C C . SER A 1 70 ? -3.315 -9.975 5.959 1.00 98.31 70 SER A C 1
ATOM 559 O O . SER A 1 70 ? -4.385 -10.240 5.394 1.00 98.31 70 SER A O 1
ATOM 561 N N . PHE A 1 71 ? -2.323 -9.340 5.341 1.00 98.56 71 PHE A N 1
ATOM 562 C CA . PHE A 1 71 ? -2.332 -8.964 3.930 1.00 98.56 71 PHE A CA 1
ATOM 563 C C . PHE A 1 71 ? -1.127 -9.574 3.219 1.00 98.56 71 PHE A C 1
ATOM 565 O O . PHE A 1 71 ? 0.009 -9.424 3.663 1.00 98.56 71 PHE A O 1
ATOM 572 N N . ASP A 1 72 ? -1.387 -10.250 2.105 1.00 98.56 72 ASP A N 1
ATOM 573 C CA . ASP A 1 72 ? -0.402 -10.955 1.295 1.00 98.56 72 ASP A CA 1
ATOM 574 C C . ASP A 1 72 ? -0.367 -10.356 -0.113 1.00 98.56 72 ASP A C 1
ATOM 576 O O . ASP A 1 72 ? -1.333 -10.492 -0.870 1.00 98.56 72 ASP A O 1
ATOM 580 N N . ALA A 1 73 ? 0.739 -9.692 -0.459 1.00 98.56 73 ALA A N 1
ATOM 581 C CA . ALA A 1 73 ? 0.945 -9.094 -1.773 1.00 98.56 73 ALA A CA 1
ATOM 582 C C . ALA A 1 73 ? 1.764 -9.968 -2.742 1.00 98.56 73 ALA A C 1
ATOM 584 O O . ALA A 1 73 ? 2.207 -9.469 -3.774 1.00 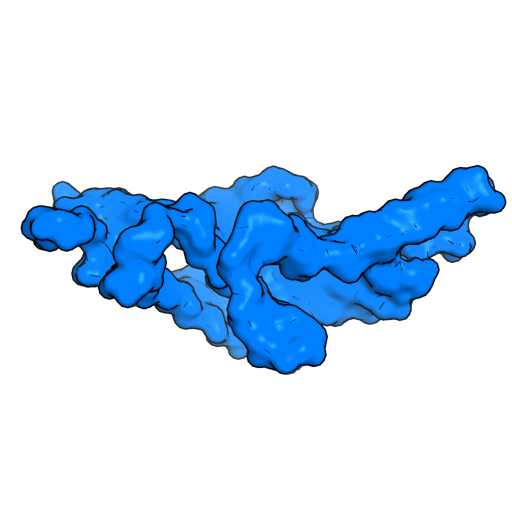98.56 73 ALA A O 1
ATOM 585 N N . SER A 1 74 ? 1.966 -11.260 -2.451 1.00 98.19 74 SER A N 1
ATOM 586 C CA . SER A 1 74 ? 2.876 -12.144 -3.211 1.00 98.19 74 SER A CA 1
ATOM 587 C C . SER A 1 74 ? 2.486 -12.406 -4.664 1.00 98.19 74 SER A C 1
ATOM 589 O O . SER A 1 74 ? 3.327 -12.820 -5.453 1.00 98.19 74 SER A O 1
ATOM 591 N N . ALA A 1 75 ? 1.231 -12.150 -5.033 1.00 98.06 75 ALA A N 1
ATOM 592 C CA . ALA A 1 75 ? 0.766 -12.216 -6.417 1.00 98.06 75 ALA A CA 1
ATOM 593 C C . ALA A 1 75 ? 0.954 -10.889 -7.185 1.00 98.06 75 ALA A C 1
ATOM 595 O O . ALA A 1 75 ? 0.483 -10.757 -8.315 1.00 98.06 75 ALA A O 1
ATOM 596 N N . THR A 1 76 ? 1.581 -9.886 -6.565 1.00 98.44 76 THR A N 1
ATOM 597 C CA . THR A 1 76 ? 2.003 -8.655 -7.241 1.00 98.44 76 THR A CA 1
ATOM 598 C C . THR A 1 76 ? 3.142 -8.975 -8.197 1.00 98.44 76 THR A C 1
ATOM 600 O O . THR A 1 76 ? 4.045 -9.732 -7.848 1.00 98.44 76 THR A O 1
ATOM 603 N N . TYR A 1 77 ? 3.106 -8.394 -9.391 1.00 98.19 77 TYR A N 1
ATOM 604 C CA . TYR A 1 77 ? 4.136 -8.617 -10.398 1.00 98.19 77 TYR A CA 1
ATOM 605 C C . TYR A 1 77 ? 4.442 -7.342 -11.169 1.00 98.19 77 TYR A C 1
ATOM 607 O O . TYR A 1 77 ? 3.623 -6.420 -11.231 1.00 98.19 77 TYR A O 1
ATOM 615 N N . ASP A 1 78 ? 5.624 -7.331 -11.766 1.00 98.25 78 ASP A N 1
ATOM 616 C CA . ASP A 1 78 ? 6.035 -6.335 -12.733 1.00 98.25 78 ASP A CA 1
ATOM 617 C C . ASP A 1 78 ? 5.848 -6.891 -14.157 1.00 98.25 78 ASP A C 1
ATOM 619 O O . ASP A 1 78 ? 6.278 -8.020 -14.424 1.00 98.25 78 ASP A O 1
ATOM 623 N N . PRO A 1 79 ? 5.155 -6.183 -15.066 1.00 97.69 79 PRO A N 1
ATOM 624 C CA . PRO A 1 79 ? 4.921 -6.670 -16.426 1.00 97.69 79 PRO A CA 1
ATOM 625 C C . PRO A 1 79 ? 6.188 -6.691 -17.297 1.00 97.69 79 PRO A C 1
ATOM 627 O O . PRO A 1 79 ? 6.202 -7.405 -18.302 1.00 97.69 79 PRO A O 1
ATOM 630 N N . ASP A 1 80 ? 7.222 -5.941 -16.920 1.00 97.88 80 ASP A N 1
ATOM 631 C CA . ASP A 1 80 ? 8.510 -5.863 -17.612 1.00 97.88 80 ASP A CA 1
ATOM 632 C C . ASP A 1 80 ? 9.546 -6.823 -16.998 1.00 97.88 80 ASP A C 1
ATOM 634 O O . ASP A 1 80 ? 10.565 -7.132 -17.620 1.00 97.88 80 ASP A O 1
ATOM 638 N N . GLY A 1 81 ? 9.228 -7.400 -15.834 1.00 97.38 81 GLY A N 1
ATOM 639 C CA . GLY A 1 81 ? 10.054 -8.373 -15.121 1.00 97.38 81 GLY A CA 1
ATOM 640 C C . GLY A 1 81 ? 11.061 -7.736 -14.165 1.00 97.38 81 GLY A C 1
ATOM 641 O O . GLY A 1 81 ? 12.006 -8.415 -13.761 1.00 97.38 81 GLY A O 1
ATOM 642 N N . ASP A 1 82 ? 10.863 -6.464 -13.819 1.00 98.19 82 ASP A N 1
ATOM 643 C CA . ASP A 1 82 ? 11.722 -5.724 -12.901 1.00 98.19 82 ASP A CA 1
ATOM 644 C C . ASP A 1 82 ? 11.536 -6.168 -11.438 1.00 98.19 82 ASP A C 1
ATOM 646 O O . ASP A 1 82 ? 10.465 -6.613 -11.012 1.00 98.19 82 ASP A O 1
ATOM 650 N N . ASP A 1 83 ? 12.595 -6.014 -10.635 1.00 98.38 83 ASP A N 1
ATOM 651 C CA . ASP A 1 83 ? 12.529 -6.251 -9.190 1.00 98.38 83 ASP A CA 1
ATOM 652 C C . ASP A 1 83 ? 11.593 -5.238 -8.514 1.00 98.38 83 ASP A C 1
ATOM 654 O O . ASP A 1 83 ? 11.588 -4.053 -8.861 1.00 98.38 83 ASP A O 1
ATOM 658 N N . LEU A 1 84 ? 10.853 -5.692 -7.497 1.00 98.62 84 LEU A N 1
ATOM 659 C CA . LEU A 1 84 ? 9.847 -4.901 -6.789 1.00 98.62 84 LEU A CA 1
ATOM 660 C C . LEU A 1 84 ? 10.225 -4.644 -5.329 1.00 98.62 84 LEU A C 1
ATOM 662 O O . LEU A 1 84 ? 10.605 -5.553 -4.595 1.00 98.62 84 LEU A O 1
ATOM 666 N N . THR A 1 85 ? 10.027 -3.407 -4.875 1.00 98.62 85 THR A N 1
ATOM 667 C CA . THR A 1 85 ? 10.147 -3.015 -3.462 1.00 98.62 85 THR A CA 1
ATOM 668 C C . THR A 1 85 ? 8.774 -2.733 -2.861 1.00 98.62 85 THR A C 1
ATOM 670 O O . THR A 1 85 ? 8.003 -1.958 -3.428 1.00 98.62 85 THR A O 1
ATOM 673 N N . PHE A 1 86 ? 8.490 -3.300 -1.685 1.00 98.69 86 PHE A N 1
ATOM 674 C CA . PHE A 1 86 ? 7.205 -3.177 -0.993 1.00 98.69 86 PHE A CA 1
ATOM 675 C C . PHE A 1 86 ? 7.320 -2.287 0.242 1.00 98.69 86 PHE A C 1
ATOM 677 O O . PHE A 1 86 ? 8.228 -2.429 1.063 1.00 98.69 86 PHE A O 1
ATOM 684 N N . LYS A 1 87 ? 6.362 -1.375 0.412 1.00 98.19 87 LYS A N 1
ATOM 685 C CA . LYS A 1 87 ? 6.290 -0.516 1.592 1.00 98.19 87 LYS A CA 1
ATOM 686 C C . LYS A 1 87 ? 4.858 -0.317 2.056 1.00 98.19 87 LYS A C 1
ATOM 688 O O . LYS A 1 87 ? 4.012 0.214 1.340 1.00 98.19 87 LYS A O 1
ATOM 693 N N . TRP A 1 88 ? 4.624 -0.670 3.313 1.00 98.50 88 TRP A N 1
ATOM 694 C CA . TRP A 1 88 ? 3.339 -0.527 3.982 1.00 98.50 88 TRP A CA 1
ATOM 695 C C . TRP A 1 88 ? 3.378 0.638 4.956 1.00 98.50 88 TRP A C 1
ATOM 697 O O . TRP A 1 88 ? 4.319 0.772 5.739 1.00 98.50 88 TRP A O 1
ATOM 707 N N . PHE A 1 89 ? 2.355 1.487 4.934 1.00 96.81 89 PHE A N 1
ATOM 708 C CA . PHE A 1 89 ? 2.243 2.565 5.911 1.00 96.81 89 PHE A CA 1
ATOM 709 C C . PHE A 1 89 ? 0.796 2.945 6.204 1.00 96.81 89 PHE A C 1
ATOM 711 O O . PHE A 1 89 ? -0.090 2.886 5.349 1.00 96.81 89 PHE A O 1
ATOM 718 N N . HIS A 1 90 ? 0.571 3.387 7.439 1.00 94.88 90 HIS A N 1
ATOM 719 C CA . HIS A 1 90 ? -0.701 3.948 7.864 1.00 94.88 90 HIS A CA 1
ATOM 720 C C . HIS A 1 90 ? -0.831 5.390 7.351 1.00 94.88 90 HIS A C 1
ATOM 722 O O . HIS A 1 90 ? -0.100 6.288 7.772 1.00 94.88 90 HIS A O 1
ATOM 728 N N . TYR A 1 91 ? -1.775 5.619 6.441 1.00 93.44 91 TYR A N 1
ATOM 729 C CA . TYR A 1 91 ? -2.111 6.938 5.922 1.00 93.44 91 TYR A CA 1
ATOM 730 C C . TYR A 1 91 ? -3.172 7.589 6.816 1.00 93.44 91 TYR A C 1
ATOM 732 O O . TYR A 1 91 ? -4.364 7.490 6.551 1.00 93.44 91 TYR A O 1
ATOM 740 N N . LYS A 1 92 ? -2.740 8.247 7.893 1.00 89.06 92 LYS A N 1
ATOM 741 C CA . LYS A 1 92 ? -3.651 8.715 8.947 1.00 89.06 92 LYS A CA 1
ATOM 742 C C . LYS A 1 92 ? -4.541 9.875 8.501 1.00 89.06 92 LYS A C 1
ATOM 744 O O . LYS A 1 92 ? -5.716 9.932 8.833 1.00 89.06 92 LYS A O 1
ATOM 749 N N . GLU A 1 93 ? -3.996 10.804 7.726 1.00 86.81 93 GLU A N 1
ATOM 750 C CA . GLU A 1 93 ? -4.621 12.100 7.446 1.00 86.81 93 GLU A CA 1
ATOM 751 C C . GLU A 1 93 ? -6.070 12.051 6.908 1.00 86.81 93 GLU A C 1
ATOM 753 O O . GLU A 1 93 ? -6.834 12.950 7.244 1.00 86.81 93 GLU A O 1
ATOM 758 N N . PRO A 1 94 ? -6.503 11.057 6.107 1.00 87.81 94 PRO A N 1
ATOM 759 C CA . PRO A 1 94 ? -7.889 10.970 5.645 1.00 87.81 94 PRO A CA 1
ATOM 760 C C . PRO A 1 94 ? -8.887 10.404 6.671 1.00 87.81 94 PRO A C 1
ATOM 762 O O . PRO A 1 94 ? -10.088 10.548 6.456 1.00 87.81 94 PRO A O 1
ATOM 765 N N . GLY A 1 95 ? -8.419 9.735 7.731 1.00 81.56 95 GLY A N 1
ATOM 766 C CA . GLY A 1 95 ? -9.279 9.076 8.726 1.00 81.56 95 GLY A CA 1
ATOM 767 C C . GLY A 1 95 ? -9.768 10.005 9.840 1.00 81.56 95 GLY A C 1
ATOM 768 O O . GLY A 1 95 ? -10.721 9.679 10.542 1.00 81.56 95 GLY A O 1
ATOM 769 N N . TRP A 1 96 ? -9.141 11.174 9.990 1.00 81.25 96 TRP A N 1
ATOM 770 C CA . TRP A 1 96 ? -9.351 12.070 11.125 1.00 81.25 96 TRP A CA 1
ATOM 771 C C . TRP A 1 96 ? -9.230 13.535 10.725 1.00 81.25 96 TRP A C 1
ATOM 773 O O . TRP A 1 96 ? -8.524 13.901 9.785 1.00 81.25 96 TRP A O 1
ATOM 783 N N . THR A 1 97 ? -9.871 14.406 11.501 1.00 73.25 97 THR A N 1
ATOM 784 C CA . THR A 1 97 ? -9.587 15.843 11.427 1.00 73.25 97 THR A CA 1
ATOM 785 C C . THR A 1 97 ? -8.202 16.154 12.002 1.00 73.25 97 THR A C 1
ATOM 787 O O . THR A 1 97 ? -7.663 15.404 12.817 1.00 73.25 97 THR A O 1
ATOM 790 N N . MET A 1 98 ? -7.625 17.298 11.620 1.00 68.00 98 MET A N 1
ATOM 791 C CA . MET A 1 98 ? -6.318 17.743 12.129 1.00 68.00 98 MET A CA 1
ATOM 792 C C . MET A 1 98 ? -6.268 17.787 13.665 1.00 68.00 98 MET A C 1
ATOM 794 O O . MET A 1 98 ? -5.259 17.411 14.254 1.00 68.00 98 MET A O 1
ATOM 798 N N . THR A 1 99 ? -7.364 18.197 14.311 1.00 67.00 99 THR A N 1
ATOM 799 C CA . THR A 1 99 ? -7.480 18.234 15.775 1.00 67.00 99 THR A CA 1
ATOM 800 C C . THR A 1 99 ? -7.433 16.834 16.386 1.00 67.00 99 THR A C 1
ATOM 802 O O . THR A 1 99 ? -6.787 16.640 17.406 1.00 67.00 99 THR A O 1
ATOM 805 N N . GLN A 1 100 ? -8.060 15.842 15.753 1.00 67.25 100 GLN A N 1
ATOM 806 C CA . GLN A 1 100 ? -8.069 14.462 16.248 1.00 67.25 100 GLN A CA 1
ATOM 807 C C . GLN A 1 100 ? -6.721 13.763 16.043 1.00 67.25 100 GLN A C 1
ATOM 809 O O . GLN A 1 100 ? -6.260 13.062 16.937 1.00 67.25 100 GLN A O 1
ATOM 814 N N . LEU A 1 101 ? -6.031 14.009 14.923 1.00 66.94 101 LEU A N 1
ATOM 815 C CA . LEU A 1 101 ? -4.715 13.412 14.632 1.00 66.94 101 LEU A CA 1
ATOM 816 C C . LEU A 1 101 ? -3.671 13.642 15.734 1.00 66.94 101 LEU A C 1
ATOM 818 O O . LEU A 1 101 ? -2.846 12.765 15.978 1.00 66.94 101 LEU A O 1
ATOM 822 N N . GLY A 1 102 ? -3.699 14.801 16.399 1.00 60.75 102 GLY A N 1
ATOM 823 C CA . GLY A 1 102 ? -2.767 15.132 17.483 1.00 60.75 102 GLY A CA 1
ATOM 824 C C . GLY A 1 102 ? -3.066 14.450 18.825 1.00 60.75 102 GLY A C 1
ATOM 825 O O . GLY A 1 102 ? -2.203 14.453 19.699 1.00 60.75 102 GLY A O 1
ATOM 826 N N . HIS A 1 103 ? -4.261 13.874 18.996 1.00 58.56 103 HIS A N 1
ATOM 827 C CA . HIS A 1 103 ? -4.751 13.356 20.280 1.00 58.56 103 HIS A CA 1
ATOM 828 C C . HIS A 1 103 ? -5.211 11.882 20.237 1.00 58.56 103 HIS A C 1
ATOM 830 O O . HIS A 1 103 ? -5.143 11.205 21.260 1.00 58.56 103 HIS A O 1
ATOM 836 N N . GLU A 1 104 ? -5.635 11.372 19.077 1.00 58.62 104 GLU A N 1
ATOM 837 C CA . GLU A 1 104 ? -6.278 10.060 18.867 1.00 58.62 104 GLU A CA 1
ATOM 838 C C . GLU A 1 104 ? -5.540 9.184 17.840 1.00 58.62 104 GLU A C 1
ATOM 840 O O . GLU A 1 104 ? -6.161 8.464 17.064 1.00 58.62 104 GLU A O 1
ATOM 845 N N . GLY A 1 105 ? -4.206 9.219 17.800 1.00 60.09 105 GLY A N 1
ATOM 846 C CA . GLY A 1 105 ? -3.420 8.350 16.915 1.00 60.09 105 GLY A CA 1
ATOM 847 C C . GLY A 1 105 ? -3.606 6.859 17.229 1.00 60.09 105 GLY A C 1
ATOM 848 O O . GLY A 1 105 ? -2.788 6.254 17.920 1.00 60.09 105 GLY A O 1
ATOM 849 N N . SER A 1 106 ? -4.696 6.271 16.738 1.00 73.50 106 SER A N 1
ATOM 850 C CA . SER A 1 106 ? -4.959 4.839 16.706 1.00 73.50 106 SER A CA 1
ATOM 851 C C . SER A 1 106 ? -4.060 4.228 15.651 1.00 73.50 106 SER A C 1
ATOM 853 O O . SER A 1 106 ? -4.440 4.030 14.497 1.00 73.50 106 SER A O 1
ATOM 855 N N . ASP A 1 107 ? -2.815 4.008 16.041 1.00 87.88 107 ASP A N 1
ATOM 856 C CA . ASP A 1 107 ? -1.791 3.561 15.122 1.00 87.88 107 ASP A CA 1
ATOM 857 C C . ASP A 1 107 ? -1.986 2.087 14.811 1.00 87.88 107 ASP A C 1
ATOM 859 O O . ASP A 1 107 ? -1.915 1.244 15.700 1.00 87.88 107 ASP A O 1
ATOM 863 N N . LEU A 1 108 ? -2.221 1.790 13.530 1.00 94.00 108 LEU A N 1
ATOM 864 C CA . LEU A 1 108 ? -2.039 0.444 13.012 1.00 94.00 108 LEU A CA 1
ATOM 865 C C . LEU A 1 108 ? -0.614 -0.007 13.339 1.00 94.00 108 LEU A C 1
ATOM 867 O O . LEU A 1 108 ? 0.353 0.638 12.923 1.00 94.00 108 LEU A O 1
ATOM 871 N N . GLU A 1 109 ? -0.495 -1.115 14.058 1.00 96.75 109 GLU A N 1
ATOM 872 C CA . GLU A 1 109 ? 0.780 -1.806 14.194 1.00 96.75 109 GLU A CA 1
ATOM 873 C C . GLU A 1 109 ? 0.957 -2.681 12.957 1.00 96.75 109 GLU A C 1
ATOM 875 O O . GLU A 1 109 ? 0.117 -3.531 12.675 1.00 96.75 109 GLU A O 1
ATOM 880 N N . ILE A 1 110 ? 2.021 -2.442 12.195 1.00 98.06 110 ILE A N 1
ATOM 881 C CA . ILE A 1 110 ? 2.315 -3.181 10.968 1.00 98.06 110 ILE A CA 1
ATOM 882 C C . ILE A 1 110 ? 3.539 -4.045 11.238 1.00 98.06 110 ILE A C 1
ATOM 884 O O . ILE A 1 110 ? 4.640 -3.530 11.442 1.00 98.06 110 ILE A O 1
ATOM 888 N N . LYS A 1 111 ? 3.346 -5.359 11.218 1.00 98.25 111 LYS A N 1
ATOM 889 C CA . LYS A 1 111 ? 4.399 -6.351 11.386 1.00 98.25 111 LYS A CA 1
ATOM 890 C C . LYS A 1 111 ? 4.666 -7.033 10.053 1.00 98.25 111 LYS A C 1
ATOM 892 O O . LYS A 1 111 ? 3.829 -7.770 9.544 1.00 98.25 111 LYS A O 1
ATOM 897 N N . VAL A 1 112 ? 5.854 -6.810 9.508 1.00 97.94 112 VAL A N 1
ATOM 898 C CA . VAL A 1 112 ? 6.327 -7.503 8.306 1.00 97.94 112 VAL A CA 1
ATOM 899 C C . VAL A 1 112 ? 6.622 -8.973 8.630 1.00 97.94 112 VAL A C 1
ATOM 901 O O . VAL A 1 112 ? 7.226 -9.269 9.664 1.00 97.94 112 VAL A O 1
ATOM 904 N N . LEU A 1 113 ? 6.166 -9.886 7.767 1.00 97.56 113 LEU A N 1
ATOM 905 C CA . LEU A 1 113 ? 6.235 -11.338 7.991 1.00 97.56 113 LEU A CA 1
ATOM 906 C C . LEU A 1 113 ? 7.340 -12.046 7.195 1.00 97.56 113 LEU A C 1
ATOM 908 O O . LEU A 1 113 ? 7.671 -13.189 7.507 1.00 97.56 113 LEU A O 1
ATOM 912 N N . ASP A 1 114 ? 7.913 -11.386 6.195 1.00 96.75 114 ASP A N 1
ATOM 913 C CA . ASP A 1 114 ? 8.981 -11.906 5.337 1.00 96.75 114 ASP A CA 1
ATOM 914 C C . ASP A 1 114 ? 10.111 -10.881 5.157 1.00 96.75 114 ASP A C 1
ATOM 916 O O . ASP A 1 114 ? 10.024 -9.751 5.628 1.00 96.75 114 ASP A O 1
ATOM 920 N N . ALA A 1 115 ? 11.213 -11.284 4.524 1.00 94.31 115 ALA A N 1
ATOM 921 C CA . ALA A 1 115 ? 12.386 -10.422 4.375 1.00 94.31 115 ALA A CA 1
ATOM 922 C C . ALA A 1 115 ? 12.137 -9.205 3.466 1.00 94.31 115 ALA A C 1
ATOM 924 O O . ALA A 1 115 ? 12.787 -8.175 3.643 1.00 94.31 115 ALA A O 1
ATOM 925 N N . ASP A 1 116 ? 11.188 -9.321 2.537 1.00 94.25 116 ASP A N 1
ATOM 926 C CA . ASP A 1 116 ? 11.009 -8.399 1.415 1.00 94.25 116 ASP A CA 1
ATOM 927 C C . ASP A 1 116 ? 9.812 -7.453 1.614 1.00 94.25 116 ASP A C 1
ATOM 929 O O . ASP A 1 116 ? 9.577 -6.546 0.814 1.00 94.25 116 ASP A O 1
ATOM 933 N N . GLY A 1 117 ? 9.051 -7.623 2.701 1.00 96.69 117 GLY A N 1
ATOM 934 C CA . GLY A 1 117 ? 7.889 -6.786 2.995 1.00 96.69 117 GLY A CA 1
ATOM 935 C C . GLY A 1 117 ? 6.645 -7.152 2.192 1.00 96.69 117 GLY A C 1
ATOM 936 O O . GLY A 1 117 ? 5.719 -6.345 2.116 1.00 96.69 117 GLY A O 1
ATOM 937 N N . VAL A 1 118 ? 6.600 -8.341 1.591 1.00 98.31 118 VAL A N 1
ATOM 938 C CA . VAL A 1 118 ? 5.498 -8.770 0.718 1.00 98.31 118 VAL A CA 1
ATOM 939 C C . VAL A 1 118 ? 4.224 -9.046 1.521 1.00 98.31 118 VAL A C 1
ATOM 941 O O . VAL A 1 118 ? 3.112 -8.779 1.057 1.00 98.31 118 VAL A O 1
ATOM 944 N N . LYS A 1 119 ? 4.370 -9.562 2.740 1.00 98.62 119 LYS A N 1
ATOM 945 C CA . LYS A 1 119 ? 3.286 -9.938 3.643 1.00 98.62 119 LYS A CA 1
ATOM 946 C C . LYS A 1 119 ? 3.397 -9.182 4.955 1.00 98.62 119 LYS A C 1
ATOM 948 O O . LYS A 1 119 ? 4.477 -9.044 5.539 1.00 98.62 119 LYS A O 1
ATOM 953 N N . VAL A 1 120 ? 2.251 -8.729 5.448 1.00 98.69 120 VAL A N 1
ATOM 954 C CA . VAL A 1 120 ? 2.147 -8.020 6.724 1.00 98.69 120 VAL A CA 1
ATOM 955 C C . VAL A 1 120 ? 0.987 -8.538 7.556 1.00 98.69 120 VAL A C 1
ATOM 957 O O . VAL A 1 120 ? -0.096 -8.799 7.036 1.00 98.69 120 VAL A O 1
ATOM 960 N N . ASP A 1 121 ? 1.210 -8.611 8.861 1.00 98.56 121 ASP A N 1
ATOM 961 C CA . ASP A 1 121 ? 0.154 -8.616 9.863 1.00 98.56 121 ASP A CA 1
ATOM 962 C C . ASP A 1 121 ? -0.099 -7.182 10.316 1.00 98.56 121 ASP A C 1
ATOM 964 O O . ASP A 1 121 ? 0.833 -6.416 10.576 1.00 98.56 121 ASP A O 1
ATOM 968 N N . VAL A 1 122 ? -1.372 -6.814 10.410 1.00 98.38 122 VAL A N 1
ATOM 969 C CA . VAL A 1 122 ? -1.802 -5.483 10.823 1.00 98.38 122 VAL A CA 1
ATOM 970 C C . VAL A 1 122 ? -2.709 -5.608 12.033 1.00 98.38 122 VAL A C 1
ATOM 972 O O . VAL A 1 122 ? -3.821 -6.128 11.929 1.00 98.38 122 VAL A O 1
ATOM 975 N N . THR A 1 123 ? -2.244 -5.111 13.175 1.00 98.00 123 THR A N 1
ATOM 976 C CA . THR A 1 123 ? -3.039 -5.056 14.404 1.00 98.00 123 THR A CA 1
ATOM 977 C C . THR A 1 123 ? -3.896 -3.799 14.392 1.00 98.00 123 THR A C 1
ATOM 979 O O . THR A 1 123 ? -3.389 -2.672 14.328 1.00 98.00 123 THR A O 1
ATOM 982 N N . VAL A 1 124 ? -5.211 -3.986 14.474 1.00 96.75 124 VAL A N 1
ATOM 983 C CA . VAL A 1 124 ? -6.169 -2.897 14.657 1.00 96.75 124 VAL A CA 1
ATOM 984 C C . VAL A 1 124 ? -6.149 -2.479 16.128 1.00 96.75 124 VAL A C 1
ATOM 986 O O . VAL A 1 124 ? -6.236 -3.344 16.998 1.00 96.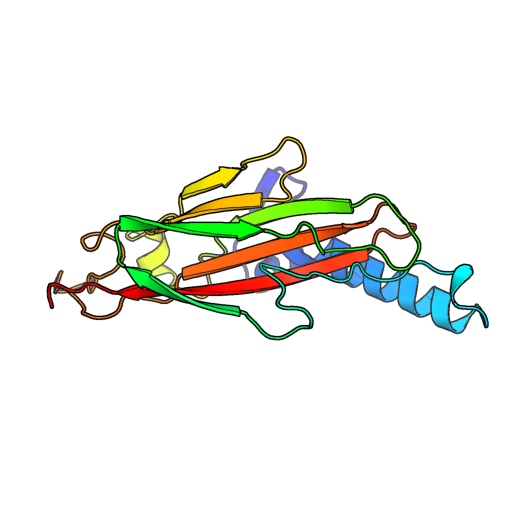75 124 VAL A O 1
ATOM 989 N N . PRO A 1 125 ? -6.067 -1.177 16.450 1.00 94.81 125 PRO A N 1
ATOM 990 C CA . PRO A 1 125 ? -6.073 -0.726 17.837 1.00 94.81 125 PRO A CA 1
ATOM 991 C C . PRO A 1 125 ? -7.334 -1.184 18.583 1.00 94.81 125 PRO A C 1
ATOM 993 O O . PRO A 1 125 ? -8.396 -1.311 17.962 1.00 94.81 125 PRO A O 1
ATOM 996 N N . PRO A 1 126 ? -7.244 -1.401 19.905 1.00 94.75 126 PRO A N 1
ATOM 997 C CA . PRO A 1 126 ? -8.359 -1.900 20.702 1.00 94.75 126 PRO A CA 1
ATOM 998 C C . PRO A 1 126 ? -9.523 -0.892 20.751 1.00 94.75 126 PRO A C 1
ATOM 1000 O O . PRO A 1 126 ? -9.330 0.283 20.401 1.00 94.75 126 PRO A O 1
ATOM 1003 N N . PRO A 1 127 ? -10.731 -1.320 21.166 1.00 93.06 127 PRO A N 1
ATOM 1004 C CA . PRO A 1 127 ? -11.938 -0.498 21.086 1.00 93.06 127 PRO A CA 1
ATOM 1005 C C . PRO A 1 127 ? -11.823 0.866 21.777 1.00 93.06 127 PRO A C 1
ATOM 1007 O O . PRO A 1 127 ? -12.345 1.855 21.268 1.00 93.06 127 PRO A O 1
ATOM 1010 N N . GLU A 1 128 ? -11.077 0.960 22.881 1.00 90.00 128 GLU A N 1
ATOM 1011 C CA . GLU A 1 128 ? -10.885 2.205 23.643 1.00 90.00 128 GLU A CA 1
ATOM 1012 C C . GLU A 1 128 ? -10.071 3.253 22.876 1.00 90.00 128 GLU A C 1
ATOM 1014 O O . GLU A 1 128 ? -10.014 4.414 23.282 1.00 90.00 128 GLU A O 1
ATOM 1019 N N . ARG A 1 129 ? -9.412 2.847 21.785 1.00 89.06 129 ARG A N 1
ATOM 1020 C CA . ARG A 1 129 ? -8.634 3.728 20.911 1.00 89.06 129 ARG A CA 1
ATOM 1021 C C . ARG A 1 129 ? -9.254 3.882 19.531 1.00 89.06 129 ARG A C 1
ATOM 1023 O O . ARG A 1 129 ? -9.207 4.975 18.972 1.00 89.06 129 ARG A O 1
ATOM 1030 N N . SER A 1 130 ? -9.777 2.806 18.946 1.00 90.44 130 SER A N 1
ATOM 1031 C CA . SER A 1 130 ? -10.271 2.814 17.562 1.00 90.44 130 SER A CA 1
ATOM 1032 C C . SER A 1 130 ? -11.781 2.969 17.449 1.00 90.44 130 SER A C 1
ATOM 1034 O O . SER A 1 130 ? -12.256 3.268 16.362 1.00 90.44 130 SER A O 1
ATOM 1036 N N . CYS A 1 131 ? -12.540 2.780 18.529 1.00 91.50 131 CYS A N 1
ATOM 1037 C CA . CYS A 1 131 ? -14.003 2.773 18.531 1.00 91.50 131 CYS A CA 1
ATOM 1038 C C . CYS A 1 131 ? -14.563 3.664 19.650 1.00 91.50 131 CYS A C 1
ATOM 1040 O O . CYS A 1 131 ? -15.460 3.269 20.396 1.00 91.50 131 CYS A O 1
ATOM 1042 N N . LEU A 1 132 ? -14.029 4.879 19.762 1.00 88.75 132 LEU A N 1
ATOM 1043 C CA . LEU A 1 132 ? -14.409 5.866 20.766 1.00 88.75 132 LEU A CA 1
ATOM 1044 C C . LEU A 1 132 ? -14.702 7.207 20.082 1.00 88.75 132 LEU A C 1
ATOM 1046 O O . LEU A 1 132 ? -13.973 7.614 19.181 1.00 88.75 132 LEU A O 1
ATOM 1050 N N . GLU A 1 133 ? -15.777 7.882 20.480 1.00 86.38 133 GLU A N 1
ATOM 1051 C CA . GLU A 1 133 ? -16.028 9.271 20.090 1.00 86.38 133 GLU A CA 1
ATOM 1052 C C . GLU A 1 133 ? -15.166 10.210 20.945 1.00 86.38 133 GLU A C 1
ATOM 1054 O O . GLU A 1 133 ? -15.070 10.035 22.159 1.00 86.38 133 GLU A O 1
ATOM 1059 N N . PHE A 1 134 ? -14.548 11.204 20.311 1.00 77.88 134 PHE A N 1
ATOM 1060 C CA . PHE A 1 134 ? -13.500 12.022 20.913 1.00 77.88 134 PHE A CA 1
ATOM 1061 C C . PHE A 1 134 ? -13.962 12.896 22.086 1.00 77.88 134 PHE A C 1
ATOM 1063 O O . PHE A 1 134 ? -13.307 12.928 23.132 1.00 77.88 134 PHE A O 1
ATOM 1070 N N . PHE A 1 135 ? -15.056 13.643 21.926 1.00 80.19 135 PHE A N 1
ATOM 1071 C CA . PHE A 1 135 ? -15.451 14.668 22.897 1.00 80.19 135 PHE A CA 1
ATOM 1072 C C . PHE A 1 135 ? -16.124 14.077 24.134 1.00 80.19 135 PHE A C 1
ATOM 1074 O O . PHE A 1 135 ? -15.833 14.480 25.261 1.00 80.19 135 PHE A O 1
ATOM 1081 N N . GLU A 1 136 ? -17.016 13.117 23.927 1.00 84.94 136 GLU A N 1
ATOM 1082 C CA . GLU A 1 136 ? -17.834 12.499 24.966 1.00 84.94 136 GLU A CA 1
ATOM 1083 C C . GLU A 1 136 ? -17.227 11.192 25.484 1.00 84.94 136 GLU A C 1
ATOM 1085 O O . GLU A 1 136 ? -17.723 10.639 26.467 1.00 84.94 136 GLU A O 1
ATOM 1090 N N . LYS A 1 137 ? -16.156 10.688 24.849 1.00 85.19 137 LYS A N 1
ATOM 1091 C CA . LYS A 1 137 ? -15.557 9.371 25.139 1.00 85.19 137 LYS A CA 1
ATOM 1092 C C . LYS A 1 137 ? -16.593 8.257 25.113 1.00 85.19 137 LYS A C 1
ATOM 1094 O O . LYS A 1 137 ? -16.579 7.335 25.931 1.00 85.19 137 LYS A O 1
ATOM 1099 N N . LYS A 1 138 ? -17.531 8.366 24.179 1.00 90.19 138 LYS A N 1
ATOM 1100 C CA . LYS A 1 138 ? -18.621 7.414 24.040 1.00 90.19 138 LYS A CA 1
ATOM 1101 C C . LYS A 1 138 ? -18.159 6.236 23.183 1.00 90.19 138 LYS A C 1
ATOM 1103 O O . LYS A 1 138 ? -17.669 6.474 22.079 1.00 90.19 138 LYS A O 1
ATOM 1108 N N . PRO A 1 139 ? -18.332 4.982 23.634 1.00 92.44 139 PRO A N 1
ATOM 1109 C CA . PRO A 1 139 ? -18.071 3.821 22.796 1.00 92.44 139 PRO A CA 1
ATOM 1110 C C . PRO A 1 139 ? -18.903 3.869 21.511 1.00 92.44 139 PRO A C 1
ATOM 1112 O O . PRO A 1 139 ? -20.101 4.170 21.533 1.00 92.44 139 PRO A O 1
ATOM 1115 N N . LEU A 1 140 ? -18.258 3.576 20.388 1.00 92.94 140 LEU A N 1
ATOM 1116 C CA . LEU A 1 140 ? -18.870 3.511 19.070 1.00 92.94 140 LEU A CA 1
ATOM 1117 C C . LEU A 1 140 ? -18.903 2.063 18.600 1.00 92.94 140 LEU A C 1
ATOM 1119 O O . LEU A 1 140 ? -17.900 1.366 18.677 1.00 92.94 140 LEU A O 1
ATOM 1123 N N . LYS A 1 141 ? -20.019 1.641 18.003 1.00 95.44 141 LYS A N 1
ATOM 1124 C CA . LYS A 1 141 ? -20.091 0.355 17.294 1.00 95.44 141 LYS A CA 1
ATOM 1125 C C . LYS A 1 141 ? -19.109 0.281 16.119 1.00 95.44 141 LYS A C 1
ATOM 1127 O O . LYS A 1 141 ? -18.590 -0.780 15.786 1.00 95.44 141 LYS A O 1
ATOM 1132 N N . ARG A 1 142 ? -18.883 1.422 15.463 1.00 95.06 142 ARG A N 1
ATOM 1133 C CA . ARG A 1 142 ? -17.984 1.579 14.318 1.00 95.06 142 ARG A CA 1
ATOM 1134 C C . ARG A 1 142 ? -17.037 2.741 14.545 1.00 95.06 142 ARG A C 1
ATOM 1136 O O . ARG A 1 142 ? -17.490 3.872 14.711 1.00 95.06 142 ARG A O 1
ATOM 1143 N N . GLY A 1 143 ? -15.744 2.448 14.507 1.00 91.44 143 GLY A N 1
ATOM 1144 C CA . GLY A 1 143 ? -14.687 3.449 14.545 1.00 91.44 143 GLY A CA 1
ATOM 1145 C C . GLY A 1 143 ? -14.571 4.285 13.267 1.00 91.44 143 GLY A C 1
ATOM 1146 O O . GLY A 1 143 ? -15.190 3.953 12.250 1.00 91.44 143 GLY A O 1
ATOM 1147 N N . PRO A 1 144 ? -13.747 5.346 13.264 1.00 91.12 144 PRO A N 1
ATOM 1148 C CA . PRO A 1 144 ? -13.263 5.939 12.022 1.00 91.12 144 PRO A CA 1
ATOM 1149 C C . PRO A 1 144 ? -12.528 4.895 11.167 1.00 91.12 144 PRO A C 1
ATOM 1151 O O . PRO A 1 144 ? -11.886 3.977 11.678 1.00 91.12 144 PRO A O 1
ATOM 1154 N N . VAL A 1 145 ? -12.620 5.037 9.843 1.00 94.62 145 VAL A N 1
ATOM 1155 C CA . VAL A 1 145 ? -11.941 4.135 8.903 1.00 94.62 145 VAL A CA 1
ATOM 1156 C C . VAL A 1 145 ? -10.435 4.387 8.952 1.00 94.62 145 VAL A C 1
ATOM 1158 O O . VAL A 1 145 ? -9.974 5.498 8.693 1.00 94.62 145 VAL A O 1
ATOM 1161 N N . LEU A 1 146 ? -9.668 3.335 9.225 1.00 95.06 146 LEU A N 1
ATOM 1162 C CA . LEU A 1 146 ? -8.209 3.354 9.206 1.00 95.06 146 LEU A CA 1
ATOM 1163 C C . LEU A 1 146 ? -7.732 3.052 7.782 1.00 95.06 146 LEU A C 1
ATOM 1165 O O . LEU A 1 146 ? -8.262 2.171 7.099 1.00 95.06 146 LEU A O 1
ATOM 1169 N N . HIS A 1 147 ? -6.732 3.791 7.309 1.00 97.06 147 HIS A N 1
ATOM 1170 C CA . HIS A 1 147 ? -6.277 3.693 5.924 1.00 97.06 147 HIS A CA 1
ATOM 1171 C C . HIS A 1 147 ? -4.863 3.138 5.845 1.00 97.06 147 HIS A C 1
ATOM 1173 O O . HIS A 1 147 ? -3.893 3.839 6.117 1.00 97.06 147 HIS A O 1
ATOM 1179 N N . LEU A 1 148 ? -4.733 1.902 5.391 1.00 97.88 148 LEU A N 1
ATOM 1180 C CA . LEU A 1 148 ? -3.442 1.302 5.084 1.00 97.88 148 LEU A CA 1
ATOM 1181 C C . LEU A 1 148 ? -3.132 1.496 3.595 1.00 97.88 148 LEU A C 1
ATOM 1183 O O . LEU A 1 148 ? -4.015 1.351 2.746 1.00 97.88 148 LEU A O 1
ATOM 1187 N N . ILE A 1 149 ? -1.887 1.839 3.277 1.00 98.19 149 ILE A N 1
ATOM 1188 C CA . ILE A 1 149 ? -1.397 1.946 1.901 1.00 98.19 149 ILE A CA 1
ATOM 1189 C C . ILE A 1 149 ? -0.256 0.956 1.709 1.00 98.19 149 ILE A C 1
ATOM 1191 O O . ILE A 1 149 ? 0.685 0.947 2.502 1.00 98.19 149 ILE A O 1
ATOM 1195 N N . LEU A 1 150 ? -0.344 0.175 0.634 1.00 98.69 150 LEU A N 1
ATOM 1196 C CA . LEU A 1 150 ? 0.792 -0.496 0.019 1.00 98.69 150 LEU A CA 1
ATOM 1197 C C . LEU A 1 150 ? 1.312 0.377 -1.131 1.00 98.69 150 LEU A C 1
ATOM 1199 O O . LEU A 1 150 ? 0.554 0.723 -2.038 1.00 98.69 150 LEU A O 1
ATOM 1203 N N . GLU A 1 151 ? 2.589 0.731 -1.064 1.00 98.50 151 GLU A N 1
ATOM 1204 C CA . GLU A 1 151 ? 3.402 1.338 -2.119 1.00 98.50 151 GLU A CA 1
ATOM 1205 C C . GLU A 1 151 ? 4.313 0.251 -2.701 1.00 98.50 151 GLU A C 1
ATOM 1207 O O . GLU A 1 151 ? 5.038 -0.402 -1.947 1.00 98.50 151 GLU A O 1
ATOM 1212 N N . VAL A 1 152 ? 4.257 0.049 -4.019 1.00 98.62 152 VAL A N 1
ATOM 1213 C CA . VAL A 1 152 ? 5.138 -0.872 -4.750 1.00 98.62 152 VAL A CA 1
ATOM 1214 C C . VAL A 1 152 ? 5.881 -0.094 -5.819 1.00 98.62 152 VAL A C 1
ATOM 1216 O O . VAL A 1 152 ? 5.249 0.612 -6.605 1.00 98.62 152 VAL A O 1
ATOM 1219 N N . VAL A 1 153 ? 7.205 -0.215 -5.828 1.00 98.69 153 VAL A N 1
ATOM 1220 C CA . VAL A 1 153 ? 8.097 0.486 -6.759 1.00 98.69 153 VAL A CA 1
ATOM 1221 C C . VAL A 1 153 ? 8.918 -0.545 -7.523 1.00 98.69 153 VAL A C 1
ATOM 1223 O O . VAL A 1 153 ? 9.491 -1.429 -6.881 1.00 98.69 153 VAL A O 1
ATOM 1226 N N . ASP A 1 154 ? 8.971 -0.436 -8.849 1.00 98.69 154 ASP A N 1
ATOM 1227 C CA . ASP A 1 154 ? 9.880 -1.238 -9.677 1.00 98.69 154 ASP A CA 1
ATOM 1228 C C . ASP A 1 154 ? 11.311 -0.677 -9.697 1.00 98.69 154 ASP A C 1
ATOM 1230 O O . ASP A 1 154 ? 11.607 0.417 -9.203 1.00 98.69 154 ASP A O 1
ATOM 1234 N N . SER A 1 155 ? 12.218 -1.459 -10.275 1.00 98.50 155 SER A N 1
ATOM 1235 C CA . SER A 1 155 ? 13.618 -1.093 -10.504 1.00 98.50 155 SER A CA 1
ATOM 1236 C C . SER A 1 155 ? 13.894 -0.576 -11.924 1.00 98.50 155 SER A C 1
ATOM 1238 O O . SER A 1 155 ? 15.057 -0.358 -12.281 1.00 98.50 155 SER A O 1
ATOM 1240 N N . GLY A 1 156 ? 12.844 -0.329 -12.710 1.00 97.44 156 GLY A N 1
ATOM 1241 C CA . GLY A 1 156 ? 12.929 0.147 -14.080 1.00 97.44 156 GLY A CA 1
ATOM 1242 C C . GLY A 1 156 ? 13.344 1.617 -14.192 1.00 97.44 156 GLY A C 1
ATOM 1243 O O . GLY A 1 156 ? 13.690 2.301 -13.222 1.00 97.44 156 GLY A O 1
ATOM 1244 N N . SER A 1 157 ? 13.356 2.136 -15.424 1.00 96.19 157 SER A N 1
ATOM 1245 C CA . SER A 1 157 ? 13.868 3.482 -15.718 1.00 96.19 157 SER A CA 1
ATOM 1246 C C . SER A 1 157 ? 12.907 4.312 -16.584 1.00 96.19 157 SER A C 1
ATOM 1248 O O . SER A 1 157 ? 12.724 3.998 -17.764 1.00 96.19 157 SER A O 1
ATOM 1250 N N . PRO A 1 158 ? 12.327 5.409 -16.050 1.00 97.50 158 PRO A N 1
ATOM 1251 C CA . PRO A 1 158 ? 12.356 5.802 -14.635 1.00 97.50 158 PRO A CA 1
ATOM 1252 C C . PRO A 1 158 ? 11.592 4.783 -13.765 1.00 97.50 158 PRO A C 1
ATOM 1254 O O . PRO A 1 158 ? 10.702 4.124 -14.300 1.00 97.50 158 PRO A O 1
ATOM 1257 N N . PRO A 1 159 ? 11.875 4.686 -12.452 1.00 98.25 159 PRO A N 1
ATOM 1258 C CA . PRO A 1 159 ? 11.177 3.737 -11.592 1.00 98.25 159 PRO A CA 1
ATOM 1259 C C . PRO A 1 159 ? 9.719 4.158 -11.422 1.00 98.25 159 PRO A C 1
ATOM 1261 O O . PRO A 1 159 ? 9.451 5.319 -11.065 1.00 98.25 159 PRO A O 1
ATOM 1264 N N . LEU A 1 160 ? 8.780 3.250 -11.682 1.00 98.69 160 LEU A N 1
ATOM 1265 C CA . LEU A 1 160 ? 7.348 3.517 -11.569 1.00 98.69 160 LEU A CA 1
ATOM 1266 C C . LEU A 1 160 ? 6.800 2.993 -10.248 1.00 98.69 160 LEU A C 1
ATOM 1268 O O . LEU A 1 160 ? 7.386 2.166 -9.555 1.00 98.69 160 LEU A O 1
ATOM 1272 N N . THR A 1 161 ? 5.701 3.602 -9.809 1.00 98.62 161 THR A N 1
ATOM 1273 C CA . THR A 1 161 ? 5.130 3.342 -8.488 1.00 98.62 161 THR A CA 1
ATOM 1274 C C . THR A 1 161 ? 3.641 3.099 -8.596 1.00 98.62 161 THR A C 1
ATOM 1276 O O . THR A 1 161 ? 2.898 3.945 -9.096 1.00 98.62 161 THR A O 1
ATOM 1279 N N . SER A 1 162 ? 3.204 1.973 -8.047 1.00 98.31 162 SER A N 1
ATOM 1280 C CA . SER A 1 162 ? 1.800 1.623 -7.889 1.00 98.31 162 SER A CA 1
ATOM 1281 C C . SER A 1 162 ? 1.388 1.679 -6.425 1.00 98.31 162 SER A C 1
ATOM 1283 O O . SER A 1 162 ? 2.178 1.433 -5.513 1.00 98.31 162 SER A O 1
ATOM 1285 N N . TYR A 1 163 ? 0.113 1.989 -6.197 1.00 98.19 163 TYR A N 1
ATOM 1286 C CA . TYR A 1 163 ? -0.464 2.091 -4.862 1.00 98.19 163 TYR A CA 1
ATOM 1287 C C . TYR A 1 163 ? -1.731 1.255 -4.740 1.00 98.19 163 TYR A C 1
ATOM 1289 O O . TYR A 1 163 ? -2.590 1.271 -5.623 1.00 98.19 163 TYR A O 1
ATOM 1297 N N . ARG A 1 164 ? -1.903 0.603 -3.590 1.00 98.19 164 ARG A N 1
ATOM 1298 C CA . ARG A 1 164 ? -3.149 -0.070 -3.211 1.00 98.19 164 ARG A CA 1
ATOM 1299 C C . ARG A 1 164 ? -3.577 0.392 -1.829 1.00 98.19 164 ARG A C 1
ATOM 1301 O O . ARG A 1 164 ? -2.807 0.343 -0.874 1.00 98.19 164 ARG A O 1
ATOM 1308 N N . ARG A 1 165 ? -4.819 0.866 -1.725 1.00 98.31 165 ARG A N 1
ATOM 1309 C CA . ARG A 1 165 ? -5.404 1.343 -0.467 1.00 98.31 165 ARG A CA 1
ATOM 1310 C C . ARG A 1 165 ? -6.310 0.281 0.127 1.00 98.31 165 ARG A C 1
ATOM 1312 O O . ARG A 1 165 ? -7.199 -0.215 -0.559 1.00 98.31 165 ARG A O 1
ATOM 1319 N N . ILE A 1 166 ? -6.126 0.009 1.411 1.00 98.62 166 ILE A N 1
ATOM 1320 C CA . ILE A 1 166 ? -7.015 -0.826 2.207 1.00 98.62 166 ILE A CA 1
ATOM 1321 C C . ILE A 1 166 ? -7.718 0.070 3.227 1.00 98.62 166 ILE A C 1
ATOM 1323 O O . ILE A 1 166 ? -7.099 0.872 3.930 1.00 98.62 166 ILE A O 1
ATOM 1327 N N . LEU A 1 167 ? -9.039 -0.034 3.249 1.00 98.12 167 LEU A N 1
ATOM 1328 C CA . LEU A 1 167 ? -9.944 0.657 4.150 1.00 98.12 167 LEU A CA 1
ATOM 1329 C C . LEU A 1 167 ? -10.346 -0.337 5.235 1.00 98.12 167 LEU A C 1
ATOM 1331 O O . LEU A 1 167 ? -11.133 -1.247 4.973 1.00 98.12 167 LEU A O 1
ATOM 1335 N N . ILE A 1 168 ? -9.780 -0.174 6.424 1.00 97.88 168 ILE A N 1
ATOM 1336 C CA . ILE A 1 168 ? -10.052 -1.029 7.576 1.00 97.88 168 ILE A CA 1
ATOM 1337 C C . ILE A 1 168 ? -11.088 -0.312 8.429 1.00 97.88 168 ILE A C 1
ATOM 1339 O O . ILE A 1 168 ? -10.829 0.776 8.936 1.00 97.88 168 ILE A O 1
ATOM 1343 N N . GLN A 1 169 ? -12.271 -0.897 8.558 1.00 97.06 169 GLN A N 1
ATOM 1344 C CA . GLN A 1 169 ? -13.336 -0.414 9.425 1.00 97.06 169 GLN A CA 1
ATOM 1345 C C . GLN A 1 169 ? -13.257 -1.163 10.764 1.00 97.06 169 GLN A C 1
ATOM 1347 O O . GLN A 1 169 ? -13.617 -2.342 10.801 1.00 97.06 169 GLN A O 1
ATOM 1352 N N . PRO A 1 170 ? -12.829 -0.507 11.859 1.00 96.00 170 PRO A N 1
ATOM 1353 C CA . PRO A 1 170 ? -12.844 -1.110 13.184 1.00 96.00 170 PRO A CA 1
ATOM 1354 C C . PRO A 1 170 ? -14.284 -1.287 13.661 1.00 96.00 170 PRO A C 1
ATOM 1356 O O . PRO A 1 170 ? -15.102 -0.364 13.515 1.00 96.00 170 PRO A O 1
ATOM 1359 N N . ILE A 1 171 ? -14.578 -2.457 14.222 1.00 97.62 171 ILE A N 1
ATOM 1360 C CA . ILE A 1 171 ? -15.867 -2.807 14.819 1.00 97.62 171 ILE A CA 1
ATOM 1361 C C . ILE A 1 171 ? -15.667 -3.083 16.307 1.00 97.62 171 ILE A C 1
ATOM 1363 O O . ILE A 1 171 ? -14.783 -3.851 16.680 1.00 97.62 171 ILE A O 1
ATOM 1367 N N . ASN A 1 172 ? -16.514 -2.486 17.142 1.00 95.81 172 ASN A N 1
ATOM 1368 C CA . ASN A 1 172 ? -16.636 -2.849 18.547 1.00 95.81 172 ASN A CA 1
ATOM 1369 C C . ASN A 1 172 ? -17.886 -3.730 18.719 1.00 95.81 172 ASN A C 1
ATOM 1371 O O . ASN A 1 172 ? -18.993 -3.222 18.519 1.00 95.81 172 ASN A O 1
ATOM 1375 N N . PRO A 1 173 ? -17.742 -5.028 19.035 1.00 92.12 173 PRO A N 1
ATOM 1376 C CA . PRO A 1 173 ? -18.873 -5.943 19.171 1.00 92.12 173 PRO A CA 1
ATOM 1377 C C . PRO A 1 173 ? -19.670 -5.717 20.464 1.00 92.12 173 PRO A C 1
ATOM 1379 O O . PRO A 1 173 ? -20.819 -6.150 20.542 1.00 92.12 173 PRO A O 1
ATOM 1382 N N . ASP A 1 174 ? -19.094 -5.018 21.444 1.00 90.12 174 ASP A N 1
ATOM 1383 C CA . ASP A 1 174 ? -19.681 -4.809 22.771 1.00 90.12 174 ASP A CA 1
ATOM 1384 C C . ASP A 1 174 ? -20.676 -3.627 22.829 1.00 90.12 174 ASP A C 1
ATOM 1386 O O . ASP A 1 174 ? -21.200 -3.308 23.900 1.00 90.12 174 ASP A O 1
ATOM 1390 N N . VAL A 1 175 ? -20.941 -2.965 21.689 1.00 88.44 175 VAL A N 1
ATOM 1391 C CA . VAL A 1 175 ? -21.816 -1.778 21.543 1.00 88.44 175 VAL A CA 1
ATOM 1392 C C . VAL A 1 175 ? -22.884 -1.995 20.470 1.00 88.44 175 VAL A C 1
ATOM 1394 O O . VAL A 1 175 ? -24.072 -1.746 20.771 1.00 88.44 175 VAL A O 1
#

Organism: NCBI:txid1237068

Foldseek 3Di:
DQDPVRDDDDDPVVVVVVCVLQVVQVVVQVVVPVVDPDPQVGFDAKWWDKPNRTDADAAEDEDAAQDKDKIARPPIQGPNRFDKAKDKAWPCPVQDDPVCVVPQCQGWDWAQDDPRSRMTITGGHHQQRFQADDPVRDGHQKGGWIKMKMWMWGPDVVIHIDIHIYTYIHGHPVD

pLDDT: mean 92.74, std 8.5, range [58.56, 98.69]